Protein AF-A0AAE0VG67-F1 (afdb_monomer_lite)

Organism: NCBI:txid175788

Radius of gyration: 15.51 Å; chains: 1; bounding box: 43×40×33 Å

Structure (mmCIF, N/CA/C/O backbone):
data_AF-A0AAE0VG67-F1
#
_entry.id   AF-A0AAE0VG67-F1
#
loop_
_atom_site.group_PDB
_atom_site.id
_atom_site.type_symbol
_atom_site.label_atom_id
_atom_site.label_alt_id
_atom_site.label_comp_id
_atom_site.label_asym_id
_atom_site.label_entity_id
_atom_site.label_seq_id
_atom_site.pdbx_PDB_ins_code
_atom_site.Cartn_x
_atom_site.Cartn_y
_atom_site.Cartn_z
_atom_site.occupancy
_atom_site.B_iso_or_equiv
_atom_site.auth_seq_id
_atom_site.auth_comp_id
_atom_site.auth_asym_id
_atom_site.auth_atom_id
_atom_site.pdbx_PDB_model_num
ATOM 1 N N . MET A 1 1 ? -6.878 22.041 -6.881 1.00 34.06 1 MET A N 1
ATOM 2 C CA . MET A 1 1 ? -5.655 21.284 -7.221 1.00 34.06 1 MET A CA 1
ATOM 3 C C . MET A 1 1 ? -4.764 21.352 -5.991 1.00 34.06 1 MET A C 1
ATOM 5 O O . MET A 1 1 ? -4.379 22.449 -5.617 1.00 34.06 1 MET A O 1
ATOM 9 N N . TRP A 1 2 ? -4.614 20.247 -5.256 1.00 29.17 2 TRP A N 1
ATOM 10 C CA . TRP A 1 2 ? -4.088 20.225 -3.877 1.00 29.17 2 TRP A CA 1
ATOM 11 C C . TRP A 1 2 ? -2.570 19.989 -3.843 1.00 29.17 2 TRP A C 1
ATOM 13 O O . TRP A 1 2 ? -2.072 19.105 -3.164 1.00 29.17 2 TRP A O 1
ATOM 23 N N . LEU A 1 3 ? -1.859 20.775 -4.647 1.00 36.06 3 LEU A N 1
ATOM 24 C CA . LEU A 1 3 ? -0.411 20.949 -4.627 1.00 36.06 3 LEU A CA 1
ATOM 25 C C . LEU A 1 3 ? -0.222 22.443 -4.873 1.00 36.06 3 LEU A C 1
ATOM 27 O O . LEU A 1 3 ? -0.443 22.923 -5.982 1.00 36.06 3 LEU A O 1
ATOM 31 N N . SER A 1 4 ? 0.034 23.196 -3.810 1.00 40.69 4 SER A N 1
ATOM 32 C CA . SER A 1 4 ? 0.404 24.604 -3.909 1.00 40.69 4 SER A CA 1
ATOM 33 C C . SER A 1 4 ? 1.640 24.819 -3.063 1.00 40.69 4 SER A C 1
ATOM 35 O O . SER A 1 4 ? 1.699 24.300 -1.949 1.00 40.69 4 SER A O 1
ATOM 37 N N . ASP A 1 5 ? 2.535 25.660 -3.558 1.00 49.09 5 ASP A N 1
ATOM 38 C CA . ASP A 1 5 ? 3.872 26.010 -3.055 1.00 49.09 5 ASP A CA 1
ATOM 39 C C . ASP A 1 5 ? 3.900 26.592 -1.620 1.00 49.09 5 ASP A C 1
ATOM 41 O O . ASP A 1 5 ? 4.917 27.093 -1.148 1.00 49.09 5 ASP A O 1
ATOM 45 N N . ARG A 1 6 ? 2.760 26.585 -0.921 1.00 40.62 6 ARG A N 1
ATOM 46 C CA . ARG A 1 6 ? 2.547 27.138 0.422 1.00 40.62 6 ARG A CA 1
ATOM 47 C C . ARG A 1 6 ? 2.646 26.114 1.550 1.00 40.62 6 ARG A C 1
ATOM 49 O O . ARG A 1 6 ? 2.587 26.516 2.708 1.00 40.62 6 ARG A O 1
ATOM 56 N N . VAL A 1 7 ? 2.798 24.829 1.241 1.00 45.09 7 VAL A N 1
ATOM 57 C CA . VAL A 1 7 ? 3.147 23.803 2.231 1.00 45.09 7 VAL A CA 1
ATOM 58 C C . VAL A 1 7 ? 4.548 23.322 1.869 1.00 45.09 7 VAL A C 1
ATOM 60 O O . VAL A 1 7 ? 4.702 22.774 0.781 1.00 45.09 7 VAL A O 1
ATOM 63 N N . PRO A 1 8 ? 5.585 23.566 2.692 1.00 42.56 8 PRO A N 1
ATOM 64 C CA . PRO A 1 8 ? 6.886 22.968 2.430 1.00 42.56 8 PRO A CA 1
ATOM 65 C C . PRO A 1 8 ? 6.712 21.447 2.391 1.00 42.56 8 PRO A C 1
ATOM 67 O O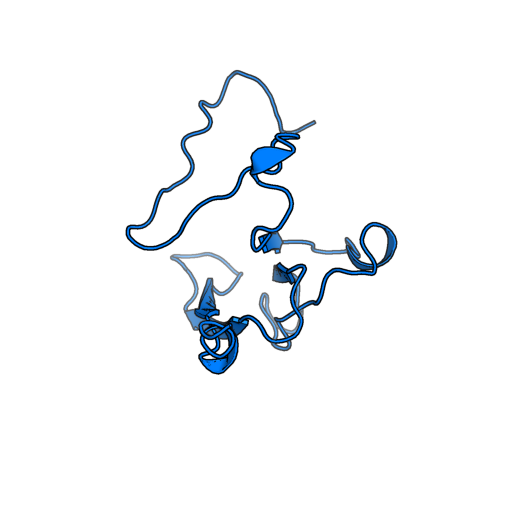 . PRO A 1 8 ? 6.002 20.901 3.236 1.00 42.56 8 PRO A O 1
ATOM 70 N N . ASP A 1 9 ? 7.344 20.786 1.417 1.00 44.47 9 ASP A N 1
ATOM 71 C CA . ASP A 1 9 ? 7.342 19.330 1.207 1.00 44.47 9 ASP A CA 1
ATOM 72 C C . ASP A 1 9 ? 8.090 18.597 2.338 1.00 44.47 9 ASP A C 1
ATOM 74 O O . ASP A 1 9 ? 9.038 17.832 2.136 1.00 44.47 9 ASP A O 1
ATOM 78 N N . THR A 1 10 ? 7.700 18.853 3.581 1.00 43.16 10 THR A N 1
ATOM 79 C CA . THR A 1 10 ? 8.137 18.101 4.742 1.00 43.16 10 THR A CA 1
ATOM 80 C C . THR A 1 10 ? 7.386 16.781 4.721 1.00 43.16 10 THR A C 1
ATOM 82 O O . THR A 1 10 ? 6.356 16.615 5.374 1.00 43.16 10 THR A O 1
ATOM 85 N N . THR A 1 11 ? 7.892 15.833 3.936 1.00 48.84 11 THR A N 1
ATOM 86 C CA . THR A 1 11 ? 7.552 14.429 4.147 1.00 48.84 11 THR A CA 1
ATOM 87 C C . THR A 1 11 ? 7.951 14.063 5.573 1.00 48.84 11 THR A C 1
ATOM 89 O O . THR A 1 11 ? 9.055 14.380 6.019 1.00 48.84 11 THR A O 1
ATOM 92 N N . ILE A 1 12 ? 7.055 13.396 6.302 1.00 47.94 12 ILE A N 1
ATOM 93 C CA . ILE A 1 12 ? 7.420 12.744 7.559 1.00 47.94 12 ILE A CA 1
ATOM 94 C C . ILE A 1 12 ? 8.420 11.643 7.202 1.00 47.94 12 ILE A C 1
ATOM 96 O O . ILE A 1 12 ? 8.053 10.578 6.710 1.00 47.94 12 ILE A O 1
ATOM 100 N N . GLN A 1 13 ? 9.702 11.925 7.413 1.00 42.53 13 GLN A N 1
ATOM 101 C CA . GLN A 1 13 ? 10.773 10.965 7.211 1.00 42.53 13 GLN A CA 1
ATOM 102 C C . GLN A 1 13 ? 10.867 10.096 8.469 1.00 42.53 13 GLN A C 1
ATOM 104 O O . GLN A 1 13 ? 11.500 10.469 9.456 1.00 42.53 13 GLN A O 1
ATOM 109 N N . LEU A 1 14 ? 10.187 8.947 8.465 1.00 43.03 14 LEU A N 1
ATOM 110 C CA . LEU A 1 14 ? 10.402 7.936 9.498 1.00 43.03 14 LEU A CA 1
ATOM 111 C C . LEU A 1 14 ? 11.768 7.283 9.272 1.00 43.03 14 LEU A C 1
ATOM 113 O O . LEU A 1 14 ? 12.090 6.873 8.156 1.00 43.03 14 LEU A O 1
ATOM 117 N N . ALA A 1 15 ? 12.572 7.176 10.330 1.00 36.47 15 ALA A N 1
ATOM 118 C CA . ALA A 1 15 ? 13.863 6.500 10.266 1.00 36.47 15 ALA A CA 1
ATOM 119 C C . ALA A 1 15 ? 13.683 5.071 9.718 1.00 36.47 15 ALA A C 1
ATOM 121 O O . ALA A 1 15 ? 12.948 4.271 10.292 1.00 36.47 15 ALA A O 1
ATOM 122 N N . GLY A 1 16 ? 14.330 4.769 8.587 1.00 41.00 16 GLY A N 1
ATOM 123 C CA . GLY A 1 16 ? 14.221 3.480 7.892 1.00 41.00 16 GLY A CA 1
ATOM 124 C C . GLY A 1 16 ? 13.226 3.431 6.723 1.00 41.00 16 GLY A C 1
ATOM 125 O O . GLY A 1 16 ? 13.231 2.446 5.991 1.00 41.00 16 GLY A O 1
ATOM 126 N N . LEU A 1 17 ? 12.425 4.480 6.491 1.00 40.91 17 LEU A N 1
ATOM 127 C CA . LEU A 1 17 ? 11.572 4.618 5.304 1.00 40.91 17 LEU A CA 1
ATOM 128 C C . LEU A 1 17 ? 12.131 5.691 4.361 1.00 40.91 17 LEU A C 1
ATOM 130 O O . LEU A 1 17 ? 12.204 6.871 4.703 1.00 40.91 17 LEU A O 1
ATOM 134 N N . THR A 1 18 ? 12.510 5.289 3.147 1.00 46.31 18 THR A N 1
ATOM 135 C CA . THR A 1 18 ? 12.892 6.226 2.085 1.00 46.31 18 THR A CA 1
ATOM 136 C C . THR A 1 18 ? 11.643 6.698 1.352 1.00 46.31 18 THR A C 1
ATOM 138 O O . THR A 1 18 ? 10.964 5.918 0.687 1.00 46.31 18 THR A O 1
ATOM 141 N N . SER A 1 19 ? 11.343 7.989 1.455 1.00 46.09 19 SER A N 1
ATOM 142 C CA . SER A 1 19 ? 10.342 8.645 0.622 1.00 46.09 19 SER A CA 1
ATOM 143 C C . SER A 1 19 ? 10.934 8.929 -0.756 1.00 46.09 19 SER A C 1
ATOM 145 O O . SER A 1 19 ? 11.744 9.844 -0.914 1.00 46.09 19 SER A O 1
ATOM 147 N N . PHE A 1 20 ? 10.549 8.144 -1.759 1.00 46.41 20 PHE A N 1
ATOM 1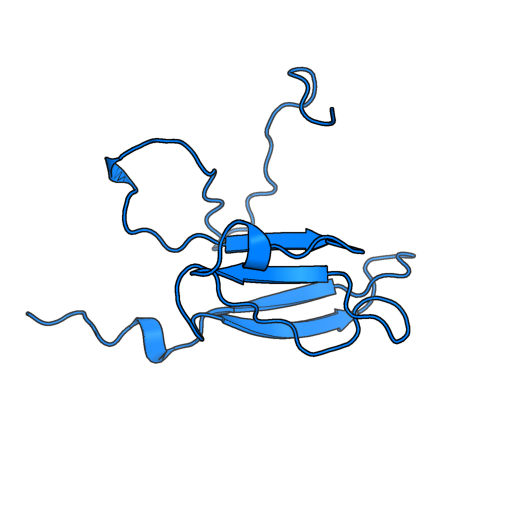48 C CA . PHE A 1 20 ? 10.860 8.456 -3.149 1.00 46.41 20 PHE A CA 1
ATOM 149 C C . PHE A 1 20 ? 9.785 9.399 -3.679 1.00 46.41 20 PHE A C 1
ATOM 151 O O . PHE A 1 20 ? 8.653 8.988 -3.931 1.00 46.41 20 PHE A O 1
ATOM 158 N N . TYR A 1 21 ? 10.135 10.671 -3.853 1.00 45.25 21 TYR A N 1
ATOM 159 C CA . TYR A 1 21 ? 9.356 11.526 -4.736 1.00 45.25 21 TYR A CA 1
ATOM 160 C C . TYR A 1 21 ? 9.468 10.950 -6.146 1.00 45.25 21 TYR A C 1
ATOM 162 O O . TYR A 1 21 ? 10.548 10.518 -6.555 1.00 45.25 21 TYR A O 1
ATOM 170 N N . ALA A 1 22 ? 8.369 10.953 -6.898 1.00 43.78 22 ALA A N 1
ATOM 171 C CA . ALA A 1 22 ? 8.393 10.687 -8.332 1.00 43.78 22 ALA A CA 1
ATOM 172 C C . ALA A 1 22 ? 9.081 11.858 -9.068 1.00 43.78 22 ALA A C 1
ATOM 174 O O . ALA A 1 22 ? 8.485 12.510 -9.921 1.00 43.78 22 ALA A O 1
ATOM 175 N N . ASP A 1 23 ? 10.318 12.181 -8.695 1.00 42.47 23 ASP A N 1
ATOM 176 C CA . ASP A 1 23 ? 11.156 13.094 -9.448 1.00 42.47 23 ASP A CA 1
ATOM 177 C C . ASP A 1 23 ? 11.629 12.367 -10.712 1.00 42.47 23 ASP A C 1
ATOM 179 O O . ASP A 1 23 ? 11.999 11.191 -10.692 1.00 42.47 23 ASP A O 1
ATOM 183 N N . ARG A 1 24 ? 11.611 13.082 -11.837 1.00 40.47 24 ARG A N 1
ATOM 184 C CA . ARG A 1 24 ? 11.953 12.606 -13.186 1.00 40.47 24 ARG A CA 1
ATOM 185 C C . ARG A 1 24 ? 13.462 12.400 -13.358 1.00 40.47 24 ARG A C 1
ATOM 187 O O . ARG A 1 24 ? 13.984 12.524 -14.466 1.00 40.47 24 ARG A O 1
ATOM 194 N N . ASN A 1 25 ? 14.182 12.118 -12.278 1.00 44.50 25 ASN A N 1
ATOM 195 C CA . ASN A 1 25 ? 15.610 11.888 -12.321 1.00 44.50 25 ASN A CA 1
ATOM 196 C C . ASN A 1 25 ? 15.880 10.467 -12.830 1.00 44.50 25 ASN A C 1
ATOM 198 O O . ASN A 1 25 ? 15.697 9.477 -12.121 1.00 44.50 25 ASN A O 1
ATOM 202 N N . ALA A 1 26 ? 16.343 10.379 -14.076 1.00 46.44 26 ALA A N 1
ATOM 203 C CA . ALA A 1 26 ? 16.673 9.125 -14.744 1.00 46.44 26 ALA A CA 1
ATOM 204 C C . ALA A 1 26 ? 17.740 8.289 -14.004 1.00 46.44 26 ALA A C 1
ATOM 206 O O . ALA A 1 26 ? 17.821 7.089 -14.240 1.00 46.44 26 ALA A O 1
ATOM 207 N N . ALA A 1 27 ? 18.513 8.873 -13.080 1.00 48.28 27 ALA A N 1
ATOM 208 C CA . ALA A 1 27 ? 19.474 8.140 -12.251 1.00 48.28 27 ALA A CA 1
ATOM 209 C C . ALA A 1 27 ? 18.825 7.300 -11.129 1.00 48.28 27 ALA A C 1
ATOM 211 O O . ALA A 1 27 ? 19.474 6.414 -10.582 1.00 48.28 27 ALA A O 1
ATOM 212 N N . LEU A 1 28 ? 17.550 7.547 -10.800 1.00 52.34 28 LEU A N 1
ATOM 213 C CA . LEU A 1 28 ? 16.736 6.726 -9.886 1.00 52.34 28 LEU A CA 1
ATOM 214 C C . LEU A 1 28 ? 15.835 5.732 -10.641 1.00 52.34 28 LEU A C 1
ATOM 216 O O . LEU A 1 28 ? 15.050 5.001 -10.029 1.00 52.34 28 LEU A O 1
ATOM 220 N N . CYS A 1 29 ? 15.929 5.707 -11.976 1.00 41.50 29 CYS A N 1
ATOM 221 C CA . CYS A 1 29 ? 15.196 4.787 -12.836 1.00 41.50 29 CYS A CA 1
ATOM 222 C C . CYS A 1 29 ? 15.649 3.351 -12.534 1.00 41.50 29 CYS A C 1
ATOM 224 O O . CYS A 1 29 ? 16.718 2.922 -12.958 1.00 41.50 29 CYS A O 1
ATOM 226 N N . GLY A 1 30 ? 14.850 2.636 -11.741 1.00 53.53 30 GLY A N 1
ATOM 227 C CA . GLY A 1 30 ? 15.169 1.301 -11.224 1.00 53.53 30 GLY A CA 1
ATOM 228 C C . GLY A 1 30 ? 14.868 1.120 -9.733 1.00 53.53 30 GLY A C 1
ATOM 229 O O . GLY A 1 30 ? 14.858 -0.010 -9.258 1.00 53.53 30 GLY A O 1
ATOM 230 N N . GLY A 1 31 ? 14.591 2.202 -8.996 1.00 65.69 31 GLY A N 1
ATOM 231 C CA . GLY A 1 31 ? 14.192 2.131 -7.589 1.00 65.69 31 GLY A CA 1
ATOM 232 C C . GLY A 1 31 ? 12.797 1.532 -7.366 1.00 65.69 31 GLY A C 1
ATOM 233 O O . GLY A 1 31 ? 11.932 1.544 -8.248 1.00 65.69 31 GLY A O 1
ATOM 234 N N . ASN A 1 32 ? 12.568 1.033 -6.151 1.00 72.94 32 ASN A N 1
ATOM 235 C CA . ASN A 1 32 ? 11.244 0.625 -5.687 1.00 72.94 32 ASN A CA 1
ATOM 236 C C . ASN A 1 32 ? 10.366 1.864 -5.511 1.00 72.94 32 ASN A C 1
ATOM 238 O O . ASN A 1 32 ? 10.644 2.712 -4.666 1.00 72.94 32 ASN A O 1
ATOM 242 N N . VAL A 1 33 ? 9.301 1.961 -6.304 1.00 82.25 33 VAL A N 1
ATOM 243 C CA . VAL A 1 33 ? 8.321 3.047 -6.208 1.00 82.25 33 VAL A CA 1
ATOM 244 C C . VAL A 1 33 ? 7.109 2.531 -5.455 1.00 82.25 33 VAL A C 1
ATOM 246 O O . VAL A 1 33 ? 6.560 1.491 -5.813 1.00 82.25 33 VAL A O 1
ATOM 249 N N . ILE A 1 34 ? 6.676 3.282 -4.444 1.00 84.81 34 ILE A N 1
ATOM 250 C CA . ILE A 1 34 ? 5.464 3.004 -3.674 1.00 84.81 34 ILE A CA 1
ATOM 251 C C . ILE A 1 34 ? 4.488 4.159 -3.883 1.00 84.81 34 ILE A C 1
ATOM 253 O O . ILE A 1 34 ? 4.863 5.323 -3.763 1.00 84.81 34 ILE A O 1
ATOM 257 N N . ILE A 1 35 ? 3.233 3.834 -4.176 1.00 88.44 35 ILE A N 1
ATOM 258 C CA . ILE A 1 35 ? 2.121 4.784 -4.209 1.00 88.44 35 ILE A CA 1
ATOM 259 C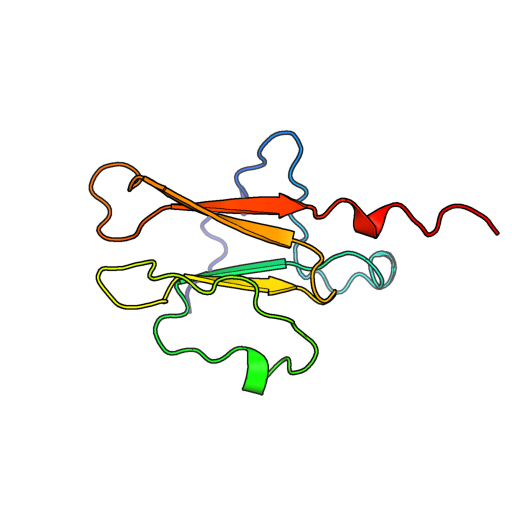 C . ILE A 1 35 ? 1.102 4.303 -3.180 1.00 88.44 35 ILE A C 1
ATOM 261 O O . ILE A 1 35 ? 0.517 3.235 -3.348 1.00 88.44 35 ILE A O 1
ATOM 265 N N . ALA A 1 36 ? 0.910 5.074 -2.114 1.00 90.69 36 ALA A N 1
ATOM 266 C CA . ALA A 1 36 ? 0.044 4.723 -0.993 1.00 90.69 36 ALA A CA 1
ATOM 267 C C . ALA A 1 36 ? -0.878 5.889 -0.621 1.00 90.69 36 ALA A C 1
ATOM 269 O O . ALA A 1 36 ? -0.471 7.047 -0.708 1.00 90.69 36 ALA A O 1
ATOM 270 N N . GLY A 1 37 ? -2.099 5.580 -0.192 1.00 89.75 37 GLY A N 1
ATOM 271 C CA . GLY A 1 37 ? -3.051 6.569 0.312 1.00 89.75 37 GLY A CA 1
ATOM 272 C C . GLY A 1 37 ? -4.497 6.100 0.203 1.00 89.75 37 GLY A C 1
ATOM 273 O O . GLY A 1 37 ? -4.749 4.970 -0.214 1.00 89.75 37 GLY A O 1
ATOM 274 N N . ASP A 1 38 ? -5.431 6.987 0.539 1.00 91.19 38 ASP A N 1
ATOM 275 C CA . ASP A 1 38 ? -6.866 6.787 0.324 1.00 91.19 38 ASP A CA 1
ATOM 276 C C . ASP A 1 38 ? -7.212 7.052 -1.148 1.00 91.19 38 ASP A C 1
ATOM 278 O O . ASP A 1 38 ? -7.163 8.184 -1.637 1.00 91.19 38 ASP A O 1
ATOM 282 N N . PHE A 1 39 ? -7.548 5.989 -1.874 1.00 90.25 39 PHE A N 1
ATOM 283 C CA . PHE A 1 39 ? -7.967 6.071 -3.269 1.00 90.25 39 PHE A CA 1
ATOM 284 C C . PHE A 1 39 ? -9.468 6.291 -3.400 1.00 90.25 39 PHE A C 1
ATOM 286 O O . PHE A 1 39 ? -9.901 6.813 -4.429 1.00 90.25 39 PHE A O 1
ATOM 293 N N . ASN A 1 40 ? -10.250 5.908 -2.388 1.00 88.69 40 ASN A N 1
ATOM 294 C CA . ASN A 1 40 ? -11.706 5.960 -2.335 1.00 88.69 40 ASN A CA 1
ATOM 295 C C . ASN A 1 40 ? -12.390 5.235 -3.521 1.00 88.69 40 ASN A C 1
ATOM 297 O O . ASN A 1 40 ? -12.836 4.098 -3.400 1.00 88.69 40 ASN A O 1
ATOM 301 N N . HIS A 1 41 ? -12.387 5.847 -4.710 1.00 85.44 41 HIS A N 1
ATOM 302 C CA . HIS A 1 41 ? -12.903 5.284 -5.965 1.00 85.44 41 HIS A CA 1
ATOM 303 C C . HIS A 1 41 ? -11.861 5.201 -7.099 1.00 85.44 41 HIS A C 1
ATOM 305 O O . HIS A 1 41 ? -12.145 4.653 -8.170 1.00 85.44 41 HIS A O 1
ATOM 311 N N . ALA A 1 42 ? -10.665 5.764 -6.909 1.00 83.50 42 ALA A N 1
ATOM 312 C CA . ALA A 1 42 ? -9.623 5.831 -7.922 1.00 83.50 42 ALA A CA 1
ATOM 313 C C . ALA A 1 42 ? -8.983 4.455 -8.159 1.00 83.50 42 ALA A C 1
ATOM 315 O O . ALA A 1 42 ? -8.536 3.771 -7.241 1.00 83.50 42 ALA A O 1
ATOM 316 N N . LYS A 1 43 ? -8.895 4.051 -9.429 1.00 81.19 43 LYS A N 1
ATOM 317 C CA . LYS A 1 43 ? -8.310 2.766 -9.831 1.00 81.19 43 LYS A CA 1
ATOM 318 C C . LYS A 1 43 ? -6.958 2.994 -10.485 1.00 81.19 43 LYS A C 1
ATOM 320 O O . LYS A 1 43 ? -6.890 3.199 -11.690 1.00 81.19 43 LYS A O 1
ATOM 325 N N . LEU A 1 44 ? -5.873 2.905 -9.715 1.00 83.00 44 LEU A N 1
ATOM 326 C CA . LEU A 1 44 ? -4.530 3.177 -10.241 1.00 83.00 44 LEU A CA 1
ATOM 327 C C . LEU A 1 44 ? -4.146 2.264 -11.417 1.00 83.00 44 LEU A C 1
ATOM 329 O O . LEU A 1 44 ? -3.475 2.710 -12.344 1.00 83.00 44 LEU A O 1
ATOM 333 N N . LYS A 1 45 ? -4.637 1.017 -11.432 1.00 80.19 45 LYS A N 1
ATOM 334 C CA . LYS A 1 45 ? -4.385 0.054 -12.518 1.00 80.19 45 LYS A CA 1
ATOM 335 C C . LYS A 1 45 ? -4.793 0.544 -13.910 1.00 80.19 45 LYS A C 1
ATOM 337 O O . LYS A 1 45 ? -4.241 0.046 -14.885 1.00 80.19 45 LYS A O 1
ATOM 342 N N . THR A 1 46 ? -5.737 1.481 -14.033 1.00 83.25 46 THR A N 1
ATOM 343 C CA . THR A 1 46 ? -6.135 2.007 -15.352 1.00 83.25 46 THR A CA 1
ATOM 344 C C . THR A 1 46 ? -5.086 2.945 -15.946 1.00 83.25 46 THR A C 1
ATOM 346 O O . THR A 1 46 ? -5.015 3.074 -17.163 1.00 83.25 46 THR A O 1
ATOM 349 N N . VAL A 1 47 ? -4.260 3.570 -15.102 1.00 83.56 47 VAL A N 1
ATOM 350 C CA . VAL A 1 47 ? -3.216 4.526 -15.501 1.00 83.56 47 VAL A CA 1
ATOM 351 C C . VAL A 1 47 ? -1.828 3.882 -15.443 1.00 83.56 47 VAL A C 1
ATOM 353 O O . VAL A 1 47 ? -1.006 4.097 -16.329 1.00 83.56 47 VAL A O 1
ATOM 356 N N . LEU A 1 48 ? -1.572 3.056 -14.425 1.00 86.88 48 LEU A N 1
ATOM 357 C CA . LEU A 1 48 ? -0.302 2.371 -14.184 1.00 86.88 48 LEU A CA 1
ATOM 358 C C . LEU A 1 48 ? -0.532 0.854 -14.056 1.00 86.88 48 LEU A C 1
ATOM 360 O O . LEU A 1 48 ? -0.489 0.306 -12.954 1.00 86.88 48 LEU A O 1
ATOM 364 N N . PRO A 1 49 ? -0.758 0.132 -15.167 1.00 87.75 49 PRO A N 1
ATOM 365 C CA . PRO A 1 49 ? -1.102 -1.294 -15.128 1.00 87.75 49 PRO A CA 1
ATOM 366 C C . PRO A 1 49 ? 0.032 -2.192 -14.609 1.00 87.75 49 PRO A C 1
ATOM 368 O O . PRO A 1 49 ? -0.221 -3.322 -14.205 1.00 87.75 49 PRO A O 1
ATOM 371 N N . LYS A 1 50 ? 1.275 -1.692 -14.609 1.00 87.62 50 LYS A N 1
ATOM 372 C CA . LYS A 1 50 ? 2.463 -2.394 -14.096 1.00 87.62 50 LYS A CA 1
ATOM 373 C C . LYS A 1 50 ? 2.641 -2.270 -12.578 1.00 87.62 50 LYS A C 1
ATOM 375 O O . LYS A 1 50 ? 3.607 -2.798 -12.045 1.00 87.62 50 LYS A O 1
ATOM 380 N N . PHE A 1 51 ? 1.760 -1.542 -11.894 1.00 89.75 51 PHE A N 1
ATOM 381 C CA . PHE A 1 51 ? 1.799 -1.419 -10.443 1.00 89.75 51 PHE A CA 1
ATOM 382 C C . PHE A 1 51 ? 0.907 -2.480 -9.789 1.00 89.75 51 PHE A C 1
ATOM 384 O O . PHE A 1 51 ? -0.250 -2.691 -10.164 1.00 89.75 51 PHE A O 1
ATOM 391 N N . HIS A 1 52 ? 1.464 -3.139 -8.783 1.00 92.38 52 HIS A N 1
ATOM 392 C CA . HIS A 1 52 ? 0.870 -4.236 -8.041 1.00 92.38 52 HIS A CA 1
ATOM 393 C C . HIS A 1 52 ? 0.315 -3.714 -6.727 1.00 92.38 52 HIS A C 1
ATOM 395 O O . HIS A 1 52 ? 1.026 -3.040 -5.991 1.00 92.38 52 HIS A O 1
ATOM 401 N N . GLN A 1 53 ?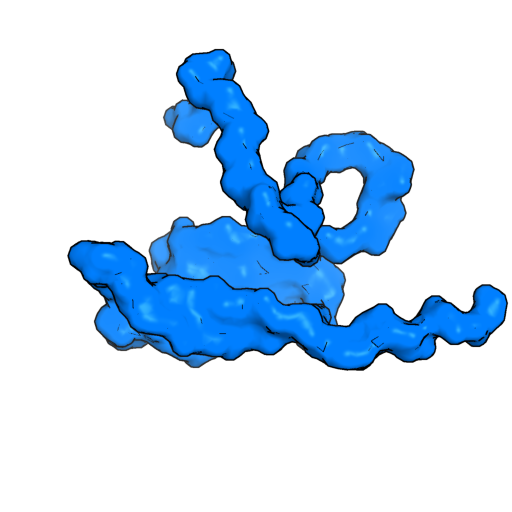 -0.958 -3.998 -6.478 1.00 93.12 53 GLN A N 1
ATOM 402 C CA . GLN A 1 53 ? -1.672 -3.597 -5.274 1.00 93.12 53 GLN A CA 1
ATOM 403 C C . GLN A 1 53 ? -1.445 -4.647 -4.177 1.00 93.12 53 GLN A C 1
ATOM 405 O O . GLN A 1 53 ? -1.440 -5.833 -4.504 1.00 93.12 53 GLN A O 1
ATOM 410 N N . HIS A 1 54 ? -1.254 -4.215 -2.926 1.00 93.81 54 HIS A N 1
ATOM 411 C CA . HIS A 1 54 ? -0.882 -5.112 -1.818 1.00 93.81 54 HIS A CA 1
ATOM 412 C C . HIS A 1 54 ? -1.921 -5.240 -0.690 1.00 93.81 54 HIS A C 1
ATOM 414 O O . HIS A 1 54 ? -1.803 -6.165 0.096 1.00 93.81 54 HIS A O 1
ATOM 420 N N . VAL A 1 55 ? -2.927 -4.358 -0.594 1.00 94.88 55 VAL A N 1
ATOM 421 C CA . VAL A 1 55 ? -3.912 -4.340 0.516 1.00 94.88 55 VAL A CA 1
ATOM 422 C C . VAL A 1 55 ? -5.184 -5.121 0.159 1.00 94.88 55 VAL A C 1
ATOM 424 O O . VAL A 1 55 ? -5.949 -4.70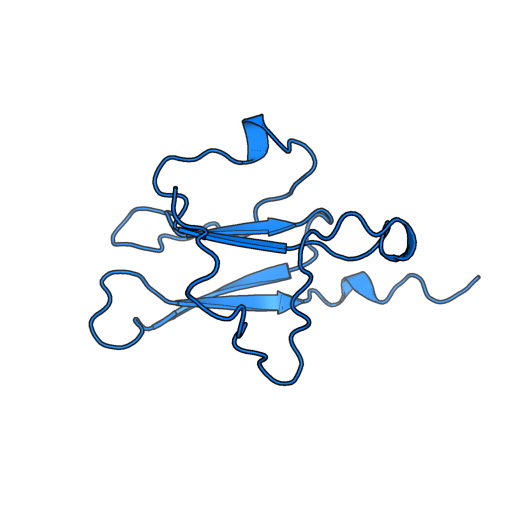5 -0.707 1.00 94.88 55 VAL A O 1
ATOM 427 N N . ASP A 1 56 ? -5.488 -6.200 0.864 1.00 95.75 56 ASP A N 1
ATOM 428 C CA . ASP A 1 56 ? -6.659 -7.051 0.591 1.00 95.75 56 ASP A CA 1
ATOM 429 C C . ASP A 1 56 ? -7.726 -7.040 1.701 1.00 95.75 56 ASP A C 1
ATOM 431 O O . ASP A 1 56 ? -8.718 -7.765 1.625 1.00 95.75 56 ASP A O 1
ATOM 435 N N . PHE A 1 57 ? -7.565 -6.182 2.708 1.00 96.62 57 PHE A N 1
ATOM 436 C CA . PHE A 1 57 ? -8.475 -6.053 3.846 1.00 96.62 57 PHE A CA 1
ATOM 437 C C . PHE A 1 57 ? -9.223 -4.714 3.856 1.00 96.62 57 PHE A C 1
ATOM 439 O O . PHE A 1 57 ? -8.842 -3.753 3.186 1.00 96.62 57 PHE A O 1
ATOM 446 N N . ALA A 1 58 ? -10.324 -4.642 4.608 1.00 96.81 58 ALA A N 1
ATOM 447 C CA . ALA A 1 58 ? -11.103 -3.414 4.746 1.00 96.81 58 ALA A CA 1
ATOM 448 C C . ALA A 1 58 ? -10.328 -2.370 5.557 1.00 96.81 58 ALA A C 1
ATOM 450 O O . ALA A 1 58 ? -9.800 -2.683 6.622 1.00 96.81 58 ALA A O 1
ATOM 451 N N . THR A 1 59 ? -10.289 -1.131 5.069 1.00 95.31 59 THR A N 1
ATOM 452 C 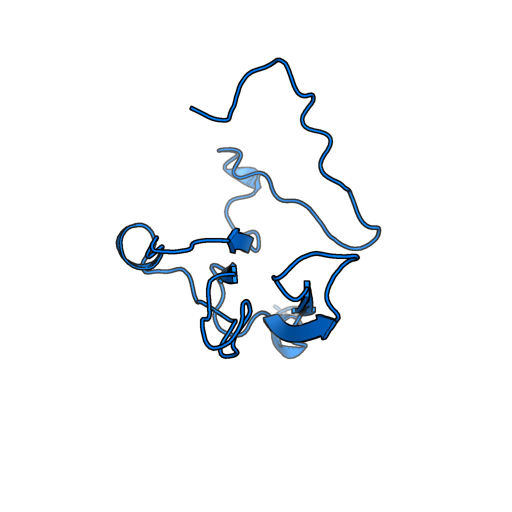CA . THR A 1 59 ? -9.580 -0.021 5.719 1.00 95.31 59 THR A CA 1
ATOM 453 C C . THR A 1 59 ? -10.521 1.015 6.322 1.00 95.31 59 THR A C 1
ATOM 455 O O . THR A 1 59 ? -10.120 1.764 7.209 1.00 95.31 59 THR A O 1
ATOM 458 N N . ARG A 1 60 ? -11.797 1.003 5.911 1.00 96.06 60 ARG A N 1
ATOM 459 C CA . ARG A 1 60 ? -12.880 1.814 6.477 1.00 96.06 60 ARG A CA 1
ATOM 460 C C . ARG A 1 60 ? -14.186 1.021 6.498 1.00 96.06 60 ARG A C 1
ATOM 462 O O . ARG A 1 60 ? -14.814 0.800 5.459 1.00 96.06 60 ARG A O 1
ATOM 469 N N . GLY A 1 61 ? -14.629 0.613 7.685 1.00 93.50 61 GLY A N 1
ATOM 470 C CA . GLY A 1 61 ? -15.800 -0.256 7.828 1.00 93.50 61 GLY A CA 1
ATOM 471 C C . GLY A 1 61 ? -15.597 -1.570 7.068 1.00 93.50 61 GLY A C 1
ATOM 472 O O . GLY A 1 61 ? -14.694 -2.330 7.392 1.00 93.50 61 GLY A O 1
ATOM 473 N N . VAL A 1 62 ? -16.417 -1.821 6.044 1.00 94.69 62 VAL A N 1
ATOM 474 C CA . VAL A 1 62 ? -16.302 -3.005 5.165 1.00 94.69 62 VAL A CA 1
ATOM 475 C C . VAL A 1 62 ? -15.588 -2.717 3.838 1.00 94.69 62 VAL A C 1
ATOM 477 O O . VAL A 1 62 ? -15.465 -3.608 3.005 1.00 94.69 62 VAL A O 1
ATOM 480 N N . ASN A 1 63 ? -15.136 -1.478 3.621 1.00 95.00 63 ASN A N 1
ATOM 481 C CA . ASN A 1 63 ? -14.562 -1.035 2.355 1.00 95.00 63 ASN A CA 1
ATOM 482 C C . ASN A 1 63 ? -13.033 -0.972 2.417 1.00 95.00 63 ASN A C 1
ATOM 484 O O . ASN A 1 63 ? -12.461 -0.524 3.411 1.00 95.00 63 ASN A O 1
ATOM 488 N N . THR A 1 64 ? -12.379 -1.340 1.317 1.00 95.81 64 THR A N 1
ATOM 489 C CA . THR A 1 64 ? -10.931 -1.187 1.106 1.00 95.81 64 THR A CA 1
ATOM 490 C C . THR A 1 64 ? -10.683 0.074 0.282 1.00 95.81 64 THR A C 1
ATOM 492 O O . THR A 1 64 ? -10.799 0.049 -0.944 1.00 95.81 64 THR A O 1
ATOM 495 N N . LEU A 1 65 ? -10.419 1.193 0.963 1.00 94.38 65 LEU A N 1
ATOM 496 C CA . LEU A 1 65 ? -10.242 2.511 0.337 1.00 94.38 65 LEU A CA 1
ATOM 497 C C . LEU A 1 65 ? -8.772 2.938 0.309 1.00 94.38 65 LEU A C 1
ATOM 499 O O . LEU A 1 65 ? -8.322 3.549 -0.659 1.00 94.38 65 LEU A O 1
ATOM 503 N N . ASP A 1 66 ? -8.017 2.556 1.337 1.00 93.88 66 ASP A N 1
ATOM 504 C CA . ASP A 1 66 ? -6.588 2.807 1.434 1.00 93.88 66 ASP A CA 1
ATOM 505 C C . ASP A 1 66 ? -5.841 1.685 0.720 1.00 93.88 66 ASP A C 1
ATOM 507 O O . ASP A 1 66 ? -5.942 0.511 1.080 1.00 93.88 66 ASP A O 1
ATOM 511 N N . LEU A 1 67 ? -5.109 2.037 -0.332 1.00 93.38 67 LEU A N 1
ATOM 512 C CA . LEU A 1 67 ? -4.392 1.074 -1.160 1.00 93.38 67 LEU A CA 1
ATOM 513 C C . LEU A 1 67 ? -2.906 1.400 -1.146 1.00 93.38 67 LEU A C 1
ATOM 515 O O . LEU A 1 67 ? -2.501 2.558 -1.058 1.00 93.38 67 LEU A O 1
ATOM 519 N N . VAL A 1 68 ? -2.094 0.362 -1.303 1.00 92.31 68 VAL A N 1
ATOM 520 C CA . VAL A 1 68 ? -0.657 0.485 -1.532 1.00 92.31 68 VAL A CA 1
ATOM 521 C C . VAL A 1 68 ? -0.333 -0.221 -2.831 1.00 92.31 68 VAL A C 1
ATOM 523 O O . VAL A 1 68 ? -0.720 -1.373 -3.024 1.00 92.31 68 VAL A O 1
ATOM 526 N N . TYR A 1 69 ? 0.379 0.471 -3.710 1.00 91.56 69 TYR A N 1
ATOM 527 C CA . TYR A 1 69 ? 0.843 -0.038 -4.985 1.00 91.56 69 TYR A CA 1
ATOM 528 C C . TYR A 1 69 ? 2.362 0.053 -5.087 1.00 91.56 69 TYR A C 1
ATOM 530 O O . TYR A 1 69 ? 2.938 1.055 -4.670 1.00 91.56 69 TYR A O 1
ATOM 538 N N . SER A 1 70 ? 3.008 -0.930 -5.713 1.00 88.69 70 SER A N 1
ATOM 539 C CA . SER A 1 70 ? 4.421 -0.822 -6.096 1.00 88.69 70 SER A CA 1
ATOM 540 C C . SER A 1 70 ? 4.711 -1.396 -7.479 1.00 88.69 70 SER A C 1
ATOM 542 O O . SER A 1 70 ? 3.930 -2.169 -8.026 1.00 88.69 70 SER A O 1
ATOM 544 N N . ASN A 1 71 ? 5.851 -1.026 -8.057 1.00 86.81 71 ASN A N 1
ATOM 545 C CA . ASN A 1 71 ? 6.319 -1.558 -9.340 1.00 86.81 71 ASN A CA 1
ATOM 546 C C . ASN A 1 71 ? 6.892 -2.987 -9.259 1.00 86.81 71 ASN A C 1
ATOM 548 O O . ASN A 1 71 ? 7.201 -3.557 -10.303 1.00 86.81 71 ASN A O 1
ATOM 552 N N . ILE A 1 72 ? 7.032 -3.564 -8.057 1.00 84.69 72 ILE A N 1
ATOM 553 C CA . ILE A 1 72 ? 7.506 -4.939 -7.853 1.00 84.69 72 ILE A CA 1
ATOM 554 C C . ILE A 1 72 ? 6.396 -5.784 -7.212 1.00 84.69 72 ILE A C 1
ATOM 556 O O . ILE A 1 72 ? 5.942 -5.461 -6.108 1.00 84.69 72 ILE A O 1
ATOM 560 N N . PRO A 1 73 ? 5.960 -6.878 -7.859 1.00 88.94 73 PRO A N 1
ATOM 561 C CA . PRO A 1 73 ? 4.954 -7.767 -7.291 1.00 88.94 73 PRO A CA 1
ATOM 562 C C . PRO A 1 73 ? 5.467 -8.413 -6.001 1.00 88.94 73 PRO A C 1
ATOM 564 O O . PRO A 1 73 ? 6.601 -8.877 -5.948 1.00 88.94 73 PRO A O 1
ATOM 567 N N . GLY A 1 74 ? 4.634 -8.443 -4.958 1.00 85.88 74 GLY A N 1
ATOM 568 C CA . GLY A 1 74 ? 4.960 -9.109 -3.691 1.00 85.88 74 GLY A CA 1
ATOM 569 C C . GLY A 1 74 ? 6.079 -8.460 -2.868 1.00 85.88 74 GLY A C 1
ATOM 570 O O . GLY A 1 74 ? 6.480 -9.023 -1.854 1.00 85.88 74 GLY A O 1
ATOM 571 N N . ALA A 1 75 ? 6.573 -7.279 -3.258 1.00 84.56 75 ALA A N 1
ATOM 572 C CA . ALA A 1 75 ? 7.653 -6.592 -2.544 1.00 84.56 75 ALA A CA 1
ATOM 573 C C . ALA A 1 75 ? 7.309 -6.218 -1.097 1.00 84.56 75 ALA A C 1
ATOM 575 O O . ALA A 1 75 ? 8.216 -5.996 -0.295 1.00 84.56 75 ALA A O 1
ATOM 576 N N . TYR A 1 76 ? 6.019 -6.136 -0.770 1.00 88.19 76 TYR A N 1
ATOM 577 C CA . TYR A 1 76 ? 5.564 -5.756 0.553 1.00 88.19 76 TYR A CA 1
ATOM 578 C C . TYR A 1 76 ? 4.422 -6.642 1.036 1.00 88.19 76 TYR A C 1
ATOM 580 O O . TYR A 1 76 ? 3.509 -6.972 0.283 1.00 88.19 76 TYR A O 1
ATOM 588 N N . HIS A 1 77 ? 4.465 -6.944 2.326 1.00 90.12 77 HIS A N 1
ATOM 589 C CA . HIS A 1 77 ? 3.350 -7.447 3.105 1.00 90.12 77 HIS A CA 1
ATOM 590 C C . HIS A 1 77 ? 2.637 -6.272 3.785 1.00 90.12 77 HIS A C 1
ATOM 592 O O . HIS A 1 77 ? 3.287 -5.334 4.259 1.00 90.12 77 HIS A O 1
ATOM 598 N N . THR A 1 78 ? 1.307 -6.318 3.838 1.00 93.06 78 THR A N 1
ATOM 599 C CA . THR A 1 78 ? 0.487 -5.292 4.494 1.00 93.06 78 THR A CA 1
ATOM 600 C C . THR A 1 78 ? -0.295 -5.879 5.654 1.00 93.06 78 THR A C 1
ATOM 602 O O . THR A 1 78 ? -0.923 -6.921 5.503 1.00 93.06 78 THR A O 1
ATOM 605 N N . GLU A 1 79 ? -0.328 -5.168 6.778 1.00 94.31 79 GLU A N 1
ATOM 606 C CA . GLU A 1 79 ? -1.105 -5.556 7.956 1.00 94.31 79 GLU A CA 1
ATOM 607 C C . GLU A 1 79 ? -2.044 -4.431 8.405 1.00 94.31 79 GLU A C 1
ATOM 609 O O . GLU A 1 79 ? -1.622 -3.267 8.457 1.00 94.31 79 GLU A O 1
ATOM 614 N N . PRO A 1 80 ? -3.288 -4.750 8.804 1.00 95.44 80 PRO A N 1
ATOM 615 C CA . PRO A 1 80 ? -4.166 -3.781 9.437 1.00 95.44 80 PRO A CA 1
ATOM 616 C C . PRO A 1 80 ? -3.631 -3.408 10.824 1.00 95.44 80 PRO A C 1
ATOM 618 O O . PRO A 1 80 ? -3.215 -4.257 11.616 1.00 95.44 80 PRO A O 1
ATOM 621 N N . ARG A 1 81 ? -3.673 -2.120 11.150 1.00 94.75 81 ARG A N 1
ATOM 622 C CA . ARG A 1 81 ? -3.331 -1.568 12.463 1.00 94.75 81 ARG A CA 1
ATOM 623 C C . ARG A 1 81 ? -4.469 -0.709 12.976 1.00 94.75 81 ARG A C 1
ATOM 625 O O . ARG A 1 81 ? -5.295 -0.237 12.208 1.00 94.75 81 ARG A O 1
ATOM 632 N N . SER A 1 82 ? -4.517 -0.511 14.288 1.00 89.62 82 SER A N 1
ATOM 633 C CA . SER A 1 82 ? -5.571 0.270 14.932 1.00 89.62 82 SER A CA 1
ATOM 634 C C . SER A 1 82 ? -5.763 1.644 14.283 1.00 89.62 82 SER A C 1
ATOM 636 O O . SER A 1 82 ? -4.836 2.229 13.710 1.00 89.62 82 SER A O 1
ATOM 638 N N . HIS A 1 83 ? -6.973 2.175 14.431 1.00 88.56 83 HIS A N 1
ATOM 639 C CA . HIS A 1 83 ? -7.282 3.560 14.104 1.00 88.56 83 HIS A CA 1
ATOM 640 C C . HIS A 1 83 ? -6.260 4.504 14.743 1.00 88.56 83 HIS A C 1
ATOM 642 O O . HIS A 1 83 ? -5.873 4.335 15.904 1.00 88.56 83 HIS A O 1
ATOM 648 N N . LEU A 1 84 ? -5.816 5.497 13.973 1.00 85.25 84 LEU A N 1
ATOM 649 C CA . LEU A 1 84 ? -4.983 6.566 14.503 1.00 85.25 84 LEU A CA 1
ATOM 650 C C . LEU A 1 84 ? -5.897 7.647 15.091 1.00 85.25 84 LEU A C 1
ATOM 652 O O . LEU A 1 84 ? -6.569 8.378 14.362 1.00 85.25 84 LEU A O 1
ATOM 656 N N . GLY A 1 85 ? -5.949 7.728 16.422 1.00 89.38 85 GLY A N 1
ATOM 657 C CA . GLY A 1 85 ? -6.845 8.650 17.123 1.00 89.38 85 GLY A CA 1
ATOM 658 C C . GLY A 1 85 ? -8.321 8.338 16.852 1.00 89.38 85 GLY A C 1
ATOM 659 O O . GLY A 1 85 ? -8.756 7.205 17.028 1.00 89.38 85 GLY A O 1
ATOM 660 N N . TYR A 1 86 ? -9.079 9.350 16.423 1.00 90.62 86 TYR A N 1
ATOM 661 C CA . TYR A 1 86 ? -10.515 9.249 16.113 1.00 90.62 86 TYR A CA 1
ATOM 662 C C . TYR A 1 86 ? -10.815 9.033 14.620 1.00 90.62 86 TYR A C 1
ATOM 664 O O . TYR A 1 86 ? -11.948 9.242 14.191 1.00 90.62 86 TYR A O 1
ATOM 672 N N . SER A 1 87 ? -9.812 8.663 13.819 1.00 91.81 87 SER A N 1
ATOM 673 C CA . SER A 1 87 ? -10.012 8.333 12.405 1.00 91.81 87 SER A CA 1
ATOM 674 C C . SER A 1 87 ? -11.011 7.186 12.258 1.00 91.81 87 SER A C 1
ATOM 676 O O . SER A 1 87 ? -10.930 6.209 12.995 1.00 91.81 87 SER A O 1
ATOM 678 N N . ASP A 1 88 ? -11.913 7.253 11.283 1.00 91.75 88 ASP A N 1
ATOM 679 C CA . ASP A 1 88 ? -12.757 6.123 10.876 1.00 91.75 88 ASP A CA 1
ATOM 680 C C . ASP A 1 88 ? -12.049 5.184 9.880 1.00 91.75 88 ASP A C 1
ATOM 682 O O . ASP A 1 88 ? -12.576 4.119 9.554 1.00 91.75 88 ASP A O 1
ATOM 686 N N . HIS A 1 89 ? -10.828 5.538 9.467 1.00 94.00 89 HIS A N 1
ATOM 687 C CA . HIS A 1 89 ? -9.895 4.671 8.753 1.00 94.00 89 HIS A CA 1
ATOM 688 C C . HIS A 1 89 ? -8.903 4.010 9.716 1.00 94.00 89 HIS A C 1
ATOM 690 O O . HIS A 1 89 ? -8.417 4.639 10.668 1.00 94.00 89 HIS A O 1
ATOM 696 N N . ILE A 1 90 ? -8.568 2.753 9.437 1.00 90.94 90 ILE A N 1
ATOM 697 C CA . ILE A 1 90 ? -7.499 2.022 10.121 1.00 90.94 90 ILE A CA 1
ATOM 698 C C . ILE A 1 90 ? -6.132 2.422 9.549 1.00 90.94 90 ILE A C 1
ATOM 700 O O . ILE A 1 90 ? -6.032 2.893 8.417 1.00 90.94 90 ILE A O 1
ATOM 704 N N . SER A 1 91 ? -5.060 2.198 10.306 1.00 92.62 91 SER A N 1
ATOM 705 C CA . SER A 1 91 ? -3.703 2.375 9.774 1.00 92.62 91 SER A CA 1
ATOM 706 C C . SER A 1 91 ? -3.261 1.117 9.016 1.00 92.62 91 SER A C 1
ATOM 708 O O . SER A 1 91 ? -3.630 0.008 9.396 1.00 92.62 91 SER A O 1
ATOM 710 N N . VAL A 1 92 ? -2.431 1.259 7.981 1.00 91.62 92 VAL A N 1
ATOM 711 C CA . VAL A 1 92 ? -1.829 0.125 7.255 1.00 91.62 92 VAL A CA 1
ATOM 712 C C . VAL A 1 92 ? -0.334 0.086 7.550 1.00 91.62 92 VAL A C 1
ATOM 714 O O . VAL A 1 92 ? 0.381 1.040 7.246 1.00 91.62 92 VAL A O 1
ATOM 717 N N . LEU A 1 93 ? 0.152 -1.008 8.143 1.00 90.06 93 LEU A N 1
ATOM 718 C CA . LEU A 1 93 ? 1.588 -1.252 8.268 1.00 90.06 93 LEU A CA 1
ATOM 719 C C . LEU A 1 93 ? 2.095 -1.932 6.999 1.00 90.06 93 LEU A C 1
ATOM 721 O O . LEU A 1 93 ? 1.546 -2.948 6.584 1.00 90.06 93 LEU A O 1
ATOM 725 N N . LEU A 1 94 ? 3.166 -1.389 6.427 1.00 88.44 94 LEU A N 1
ATOM 726 C CA . LEU A 1 94 ? 3.857 -1.951 5.274 1.00 88.44 94 LEU A CA 1
ATOM 727 C C . LEU A 1 94 ? 5.202 -2.536 5.718 1.00 88.44 94 LEU A C 1
ATOM 729 O O . LEU A 1 94 ? 6.026 -1.824 6.293 1.00 88.44 94 LEU A O 1
ATOM 733 N N . THR A 1 95 ? 5.441 -3.814 5.441 1.00 86.56 95 THR A N 1
ATOM 734 C CA . THR A 1 95 ? 6.707 -4.494 5.750 1.00 86.56 95 THR A CA 1
ATOM 735 C C . THR A 1 95 ? 7.310 -5.058 4.466 1.00 86.56 95 THR A C 1
ATOM 737 O O . THR A 1 95 ? 6.597 -5.726 3.721 1.00 86.56 95 THR A O 1
ATOM 740 N N . PRO A 1 96 ? 8.595 -4.800 4.161 1.00 85.06 96 PRO A N 1
ATOM 741 C CA . PRO A 1 96 ? 9.252 -5.422 3.016 1.00 85.06 96 PRO A CA 1
ATOM 742 C C . PRO A 1 96 ? 9.229 -6.948 3.129 1.00 85.06 96 PRO A C 1
ATOM 744 O O . PRO A 1 96 ? 9.540 -7.496 4.187 1.00 85.06 96 PRO A O 1
ATOM 747 N N . THR A 1 97 ? 8.905 -7.633 2.038 1.00 83.88 97 THR A N 1
ATOM 748 C CA . THR A 1 97 ? 9.016 -9.093 1.966 1.00 83.88 97 THR A CA 1
ATOM 749 C C . THR A 1 97 ? 10.486 -9.475 1.768 1.00 83.88 97 THR A C 1
ATOM 751 O O . THR A 1 97 ? 11.192 -8.871 0.958 1.00 83.88 97 THR A O 1
ATOM 754 N N . SER A 1 98 ? 10.968 -10.485 2.494 1.00 65.50 98 SER A N 1
ATOM 755 C CA . SER A 1 98 ? 12.377 -10.914 2.505 1.00 65.50 98 SER A CA 1
ATOM 756 C C . SER A 1 98 ? 12.911 -11.441 1.163 1.00 65.50 98 SER A C 1
ATOM 758 O O . SER A 1 98 ? 14.125 -11.557 1.008 1.00 65.50 98 SER A O 1
ATOM 760 N N . ASP A 1 99 ? 12.059 -11.682 0.164 1.00 51.50 99 ASP A N 1
ATOM 761 C CA . ASP A 1 99 ? 12.485 -12.172 -1.158 1.00 51.50 99 ASP A CA 1
ATOM 762 C C . ASP A 1 99 ? 13.162 -11.113 -2.048 1.00 51.50 99 ASP A C 1
ATOM 764 O O . ASP A 1 99 ? 13.670 -11.432 -3.121 1.00 51.50 99 ASP A O 1
ATOM 768 N N . VAL A 1 100 ? 13.260 -9.855 -1.603 1.00 47.22 100 VAL A N 1
ATOM 769 C CA . VAL A 1 100 ? 13.955 -8.791 -2.357 1.00 47.22 100 VAL A CA 1
ATOM 770 C C . VAL A 1 100 ? 15.481 -8.787 -2.112 1.00 47.22 100 VAL A C 1
ATOM 772 O O . VAL A 1 100 ? 16.195 -7.983 -2.703 1.00 47.22 100 VAL A O 1
ATOM 775 N N . GLN A 1 101 ? 16.028 -9.703 -1.297 1.00 41.50 101 GLN A N 1
ATOM 776 C CA . GLN A 1 101 ? 17.486 -9.825 -1.099 1.00 41.50 101 GLN A CA 1
ATOM 777 C C . GLN A 1 101 ? 18.187 -10.900 -1.949 1.00 41.50 101 GLN A C 1
ATOM 779 O O . GLN A 1 101 ? 19.404 -11.035 -1.854 1.00 41.50 101 GLN A O 1
ATOM 784 N N . HIS A 1 102 ? 17.494 -11.632 -2.828 1.00 38.44 102 HIS A N 1
ATOM 785 C CA . HIS A 1 102 ? 18.121 -12.762 -3.534 1.00 38.44 102 HIS A CA 1
ATOM 786 C C . HIS A 1 102 ? 18.790 -12.453 -4.891 1.00 38.44 102 HIS A C 1
ATOM 788 O O . HIS A 1 102 ? 19.023 -13.373 -5.673 1.00 38.44 102 HIS A O 1
ATOM 794 N N . LEU A 1 103 ? 19.162 -11.196 -5.172 1.00 38.97 103 LEU A N 1
ATOM 795 C CA . LEU A 1 103 ? 19.953 -10.827 -6.362 1.00 38.97 103 LEU A CA 1
ATOM 796 C C . LEU A 1 103 ? 21.157 -9.926 -6.040 1.00 38.97 103 LEU A C 1
ATOM 798 O O . LEU A 1 103 ? 21.467 -8.991 -6.772 1.00 38.97 103 LEU A O 1
ATOM 802 N N . THR A 1 104 ? 21.890 -10.228 -4.972 1.00 41.53 104 THR A N 1
ATOM 803 C CA . THR A 1 104 ? 23.323 -9.904 -4.927 1.00 41.53 104 THR A CA 1
ATOM 804 C C . THR A 1 104 ? 24.087 -11.204 -5.084 1.00 41.53 104 THR A C 1
ATOM 806 O O . THR A 1 104 ? 24.260 -11.881 -4.084 1.00 41.53 104 THR A O 1
ATOM 809 N N . TRP A 1 105 ? 24.416 -11.581 -6.325 1.00 38.06 105 TRP A N 1
ATOM 810 C CA . TRP A 1 105 ? 25.644 -12.267 -6.773 1.00 38.06 105 TRP A CA 1
ATOM 811 C C . TRP A 1 105 ? 25.521 -12.551 -8.278 1.00 38.06 105 TRP A C 1
ATOM 813 O O . TRP A 1 105 ? 24.941 -13.563 -8.662 1.00 38.06 105 TRP A O 1
ATOM 823 N N . LEU A 1 106 ? 26.031 -11.629 -9.101 1.00 42.34 106 LEU A N 1
ATOM 824 C CA . LEU A 1 106 ? 26.886 -11.836 -10.282 1.00 42.34 106 LEU A CA 1
ATOM 825 C C . LEU A 1 106 ? 27.376 -10.463 -10.762 1.00 42.34 106 LEU A C 1
ATOM 827 O O . LEU A 1 106 ? 26.519 -9.571 -10.947 1.00 42.34 106 LEU A O 1
#

Sequence (106 aa):
MWLSDRVPDTTIQLAGLTSFYADRNAALCGGNVIIAGDFNHAKLKTVLPKFHQHVDFATRGVNTLDLVYSNIPGAYHTEPRSHLGYSDHISVLLTPTSDVQHLTWL

Foldseek 3Di:
DPDDPPDPPPDPDDVPDDDDDPDPPCVCVPDKDKDWDFQPPPDVCVVCVQWDWADDAAFADRHNGIIMIINDPQQWHWDWADDDPPDSGTDIDIDGDPVVPPPPDD

pLDDT: mean 72.55, std 22.66, range [29.17, 96.81]

Secondary structure (DSSP, 8-state):
----TTS-------TT---------GGGTTS--EEEEE-TT--GGGT-TTPEE---S-SBTTB--EEEEESSTT-EEEEEEEESTT-SSEEEEEEE-GGGGTT---

InterPro domains:
  IPR036691 Endonuclease/exonuclease/phosphatase superfamily [SSF56219] (26-96)